Protein AF-A0A954IVR4-F1 (afdb_monomer_lite)

Foldseek 3Di:
DDDDQDPPPDDCSVVVLCQQCVVPPAHGALDWAADPVVRHTQATQQFPVGRQHQQQDPRSLVSVLVRCVRRDDPQDPVNSVVVSVVNPVVSVVVVVVVVVVVVVVVVVVVD

Structure (mmCIF, N/CA/C/O backbone):
data_AF-A0A954IVR4-F1
#
_entry.id   AF-A0A954IVR4-F1
#
loop_
_atom_site.group_PDB
_atom_site.id
_atom_site.type_symbol
_atom_site.label_atom_id
_atom_site.label_alt_id
_atom_site.label_comp_id
_atom_site.label_asym_id
_atom_site.label_entity_id
_atom_site.label_seq_id
_atom_site.pdbx_PDB_ins_code
_atom_site.Cartn_x
_atom_site.Cartn_y
_atom_site.Cartn_z
_atom_site.occupancy
_atom_site.B_iso_or_equiv
_atom_site.auth_seq_id
_atom_site.auth_comp_id
_atom_site.auth_asym_id
_atom_site.auth_atom_id
_atom_site.pdbx_PDB_model_num
ATOM 1 N N . MET A 1 1 ? 19.847 5.314 4.300 1.00 46.28 1 MET A N 1
ATOM 2 C CA . MET A 1 1 ? 19.284 5.459 5.659 1.00 46.28 1 MET A CA 1
ATOM 3 C C . MET A 1 1 ? 18.572 4.162 6.001 1.00 46.28 1 MET A C 1
ATOM 5 O O . MET A 1 1 ? 17.658 3.794 5.279 1.00 46.28 1 MET A O 1
ATOM 9 N N . ILE A 1 2 ? 19.045 3.430 7.009 1.00 58.94 2 ILE A N 1
ATOM 10 C CA . ILE A 1 2 ? 18.390 2.209 7.497 1.00 58.94 2 ILE A CA 1
ATOM 11 C C . ILE A 1 2 ? 17.525 2.634 8.679 1.00 58.94 2 ILE A C 1
ATOM 13 O O . ILE A 1 2 ? 18.052 3.148 9.663 1.00 58.94 2 ILE A O 1
ATOM 17 N N . VAL A 1 3 ? 16.211 2.460 8.566 1.00 65.56 3 VAL A N 1
ATOM 18 C CA . VAL A 1 3 ? 15.286 2.689 9.680 1.00 65.56 3 VAL A CA 1
ATOM 19 C C . VAL A 1 3 ? 15.227 1.397 10.494 1.00 65.56 3 VAL A C 1
ATOM 21 O O . VAL A 1 3 ? 14.863 0.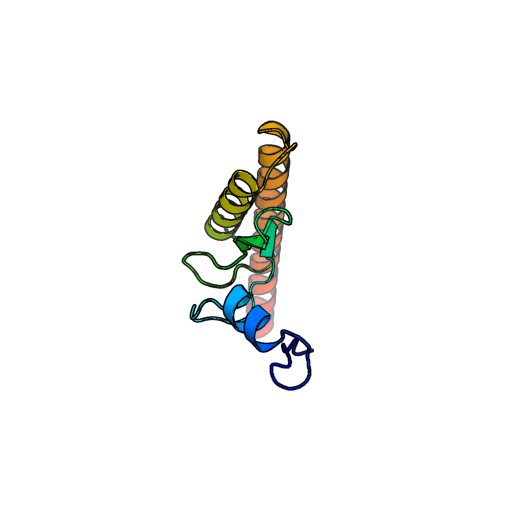349 9.963 1.00 65.56 3 VAL A O 1
ATOM 24 N N . LYS A 1 4 ? 15.633 1.456 11.767 1.00 79.06 4 LYS A N 1
ATOM 25 C CA . LYS A 1 4 ? 15.622 0.325 12.708 1.00 79.06 4 LYS A CA 1
ATOM 26 C C . LYS A 1 4 ? 14.774 0.685 13.925 1.00 79.06 4 LYS A C 1
ATOM 28 O O . LYS A 1 4 ? 14.892 1.788 14.448 1.00 79.06 4 LYS A O 1
ATOM 33 N N . ILE A 1 5 ? 13.978 -0.271 14.400 1.00 83.69 5 ILE A N 1
ATOM 34 C CA . ILE A 1 5 ? 13.332 -0.193 15.714 1.00 83.69 5 ILE A CA 1
ATOM 35 C C . ILE A 1 5 ? 14.349 -0.668 16.755 1.00 83.69 5 ILE A C 1
ATOM 37 O O . ILE A 1 5 ? 14.830 -1.802 16.691 1.00 83.69 5 ILE A O 1
ATOM 41 N N . ASP A 1 6 ? 14.718 0.207 17.687 1.00 87.62 6 ASP A N 1
ATOM 42 C CA . ASP A 1 6 ? 15.572 -0.156 18.818 1.00 87.62 6 ASP A CA 1
ATOM 43 C C . ASP A 1 6 ? 14.732 -0.914 19.853 1.00 87.62 6 ASP A C 1
ATOM 45 O O . ASP A 1 6 ? 13.896 -0.329 20.531 1.00 87.62 6 ASP A O 1
ATOM 49 N N . ILE A 1 7 ? 14.919 -2.228 19.961 1.00 88.25 7 ILE A N 1
ATOM 50 C CA . ILE A 1 7 ? 14.136 -3.064 20.882 1.00 88.25 7 ILE A CA 1
ATOM 51 C C . ILE A 1 7 ? 14.662 -3.048 22.325 1.00 88.25 7 ILE A C 1
ATOM 53 O O . ILE A 1 7 ? 13.998 -3.599 23.200 1.00 88.25 7 ILE A O 1
ATOM 57 N N . GLU A 1 8 ? 15.825 -2.438 22.570 1.00 90.88 8 GLU A N 1
ATOM 58 C CA . GLU A 1 8 ? 16.493 -2.419 23.877 1.00 90.88 8 GLU A CA 1
ATOM 59 C C . GLU A 1 8 ? 16.259 -1.097 24.609 1.00 90.88 8 GLU A C 1
ATOM 61 O O . GLU A 1 8 ? 15.967 -1.090 25.804 1.00 90.88 8 GLU A O 1
ATOM 66 N N . LYS A 1 9 ? 16.370 0.030 23.897 1.00 92.44 9 LYS A N 1
ATOM 67 C CA . LYS A 1 9 ? 16.306 1.374 24.495 1.00 92.44 9 LYS A CA 1
ATOM 68 C C . LYS A 1 9 ? 14.969 2.070 24.283 1.00 92.44 9 LYS A C 1
ATOM 70 O O . LYS A 1 9 ? 14.602 2.936 25.077 1.00 92.44 9 LYS A O 1
ATOM 75 N N . MET A 1 10 ? 14.231 1.728 23.224 1.00 88.31 10 MET A N 1
ATOM 76 C CA . MET A 1 10 ? 12.926 2.338 22.975 1.00 88.31 10 MET A CA 1
ATOM 77 C C . MET A 1 10 ? 11.892 1.740 23.924 1.00 88.31 10 MET A C 1
ATOM 79 O O . MET A 1 10 ? 11.676 0.525 23.958 1.00 88.31 10 MET A O 1
ATOM 83 N N . LYS A 1 11 ? 11.185 2.603 24.657 1.00 90.62 11 LYS A N 1
ATOM 84 C CA . LYS A 1 11 ? 10.022 2.184 25.439 1.00 90.62 11 LYS A CA 1
ATOM 85 C C . LYS A 1 11 ? 9.017 1.506 24.497 1.00 90.62 11 LYS A C 1
ATOM 87 O O . LYS A 1 11 ? 8.591 2.106 23.516 1.00 90.62 11 LYS A O 1
ATOM 92 N N . HIS A 1 12 ? 8.671 0.252 24.789 1.00 87.81 12 HIS A N 1
ATOM 93 C CA . HIS A 1 12 ? 7.833 -0.616 23.945 1.00 87.81 12 HIS A CA 1
ATOM 94 C C . HIS A 1 12 ? 8.431 -1.001 22.574 1.00 87.81 12 HIS A C 1
ATOM 96 O O . HIS A 1 12 ? 7.709 -1.520 21.727 1.00 87.81 12 HIS A O 1
ATOM 102 N N . GLY A 1 13 ? 9.741 -0.836 22.352 1.00 87.25 13 GLY A N 1
ATOM 103 C CA . GLY A 1 13 ? 10.394 -1.150 21.074 1.00 87.25 13 GLY A CA 1
ATOM 104 C C . GLY A 1 13 ? 10.189 -2.598 20.625 1.00 87.25 13 GLY A C 1
ATOM 105 O O . GLY A 1 13 ? 9.798 -2.839 19.485 1.00 87.25 13 GLY A O 1
ATOM 106 N N . LYS A 1 14 ? 10.359 -3.566 21.537 1.00 87.19 14 LYS A N 1
ATOM 107 C CA . LYS A 1 14 ? 10.087 -4.984 21.248 1.00 87.19 14 LYS A CA 1
ATOM 108 C C . LYS A 1 14 ? 8.626 -5.230 20.854 1.00 87.19 14 LYS A C 1
ATOM 110 O O . LYS A 1 14 ? 8.377 -5.936 19.886 1.00 87.19 14 LYS A O 1
ATOM 115 N N . LEU A 1 15 ? 7.678 -4.619 21.567 1.00 84.94 15 LEU A N 1
ATOM 116 C CA . LEU A 1 15 ? 6.247 -4.749 21.273 1.00 84.94 15 LEU A CA 1
ATOM 117 C C . LEU A 1 15 ? 5.920 -4.218 19.870 1.00 84.94 15 LEU A C 1
ATOM 119 O O . LEU A 1 15 ? 5.230 -4.888 19.112 1.00 84.94 15 LEU A O 1
ATOM 123 N N . ILE A 1 16 ? 6.447 -3.044 19.510 1.00 84.62 16 ILE A N 1
ATOM 124 C CA . ILE A 1 16 ? 6.242 -2.447 18.184 1.00 84.62 16 ILE A CA 1
ATOM 125 C C . ILE A 1 16 ? 6.906 -3.286 17.089 1.00 84.62 16 ILE A C 1
ATOM 127 O O . ILE A 1 16 ? 6.300 -3.506 16.046 1.00 84.62 16 ILE A O 1
ATOM 131 N N . ALA A 1 17 ? 8.119 -3.796 17.318 1.00 84.88 17 ALA A N 1
ATOM 132 C CA . ALA A 1 17 ? 8.782 -4.686 16.368 1.00 84.88 17 ALA A CA 1
ATOM 133 C C . ALA A 1 17 ? 7.981 -5.980 16.148 1.00 84.88 17 ALA A C 1
ATOM 135 O O . ALA A 1 17 ? 7.774 -6.382 15.005 1.00 84.88 17 ALA A O 1
ATOM 136 N N . ASP A 1 18 ? 7.478 -6.596 17.219 1.00 82.44 18 ASP A N 1
ATOM 137 C CA . ASP A 1 18 ? 6.640 -7.794 17.135 1.00 82.44 18 ASP A CA 1
ATOM 138 C C . ASP A 1 18 ? 5.319 -7.501 16.396 1.00 82.44 18 ASP A C 1
ATOM 140 O O . ASP A 1 18 ? 4.922 -8.273 15.521 1.00 82.44 18 ASP A O 1
ATOM 144 N N . LEU A 1 19 ? 4.676 -6.362 16.685 1.00 80.75 19 LEU A N 1
ATOM 145 C CA . LEU A 1 19 ? 3.429 -5.931 16.044 1.00 80.75 19 LEU A CA 1
ATOM 146 C C . LEU A 1 19 ? 3.604 -5.617 14.552 1.00 80.75 19 LEU A C 1
ATOM 148 O O . LEU A 1 19 ? 2.742 -5.985 13.758 1.00 80.75 19 LEU A O 1
ATOM 152 N N . LEU A 1 20 ? 4.684 -4.928 14.167 1.00 81.88 20 LEU A N 1
ATOM 153 C CA . LEU A 1 20 ? 4.913 -4.496 12.785 1.00 81.88 20 LEU A CA 1
ATOM 154 C C . LEU A 1 20 ? 5.472 -5.616 11.905 1.00 81.88 20 LEU A C 1
ATOM 156 O O . LEU A 1 20 ? 5.098 -5.730 10.740 1.00 81.88 20 LEU A O 1
ATOM 160 N N . CYS A 1 21 ? 6.353 -6.453 12.453 1.00 78.50 21 CYS A N 1
ATOM 161 C CA . CYS A 1 21 ? 7.000 -7.517 11.693 1.00 78.50 21 CYS A CA 1
ATOM 162 C C . CYS A 1 21 ? 6.205 -8.834 11.734 1.00 78.50 21 CYS A C 1
ATOM 164 O O . CYS A 1 21 ? 6.373 -9.652 10.841 1.00 78.50 21 CYS A O 1
ATOM 166 N N . GLN A 1 22 ? 5.350 -9.070 12.742 1.00 67.81 22 GLN A N 1
ATOM 167 C CA . GLN A 1 22 ? 4.446 -10.232 12.893 1.00 67.81 22 GLN A CA 1
ATOM 168 C C . GLN A 1 22 ? 5.029 -11.615 12.520 1.00 67.81 22 GLN A C 1
ATOM 170 O O . GLN A 1 22 ? 4.315 -12.468 11.996 1.00 67.81 22 GLN A O 1
ATOM 175 N N . LYS A 1 23 ? 6.329 -11.862 12.746 1.00 63.59 23 LYS A N 1
ATOM 176 C CA . LYS A 1 23 ? 7.056 -13.065 12.262 1.00 63.59 23 LYS A CA 1
ATOM 177 C C . LYS A 1 23 ? 6.980 -13.296 10.740 1.00 63.59 23 LYS A C 1
ATOM 179 O O . LYS A 1 23 ? 7.330 -14.372 10.260 1.00 63.59 23 LYS A O 1
ATOM 184 N N . ARG A 1 24 ? 6.523 -12.306 9.977 1.00 63.91 24 ARG A N 1
ATOM 185 C CA . ARG A 1 24 ? 6.454 -12.328 8.521 1.00 63.91 24 ARG A CA 1
ATOM 186 C C . ARG A 1 24 ? 7.870 -12.116 8.001 1.00 63.91 24 ARG A C 1
ATOM 188 O O . ARG A 1 24 ? 8.596 -11.252 8.485 1.00 63.91 24 ARG A O 1
ATOM 195 N N . GLY A 1 25 ? 8.289 -12.950 7.056 1.00 58.12 25 GLY A N 1
ATOM 196 C CA . GLY A 1 25 ? 9.527 -12.697 6.325 1.00 58.12 25 GLY A CA 1
ATOM 197 C C . GLY A 1 25 ? 9.421 -11.369 5.566 1.00 58.12 25 GLY A C 1
ATOM 198 O O . GLY A 1 25 ? 8.346 -11.017 5.084 1.00 58.12 25 GLY A O 1
ATOM 199 N N . GLY A 1 26 ? 10.531 -10.638 5.452 1.00 65.88 26 GLY A N 1
ATOM 200 C CA . GLY A 1 26 ? 10.542 -9.285 4.884 1.00 65.88 26 GLY A CA 1
ATOM 201 C C . GLY A 1 26 ? 10.380 -8.217 5.969 1.00 65.88 26 GLY A C 1
ATOM 202 O O . GLY A 1 26 ? 9.642 -8.410 6.924 1.00 65.88 26 GLY A O 1
ATOM 203 N N . GLY A 1 27 ? 11.148 -7.128 5.868 1.00 77.69 27 GLY A N 1
ATOM 204 C CA . GLY A 1 27 ? 11.291 -6.115 6.925 1.00 77.69 27 GLY A CA 1
ATOM 205 C C . GLY A 1 27 ? 10.018 -5.328 7.275 1.00 77.69 27 GLY A C 1
ATOM 206 O O . GLY A 1 27 ? 8.909 -5.688 6.897 1.00 77.69 27 GLY A O 1
ATOM 207 N N . ILE A 1 28 ? 10.195 -4.215 7.995 1.00 84.62 28 ILE A N 1
ATOM 208 C CA . ILE A 1 28 ? 9.090 -3.361 8.467 1.00 84.62 28 ILE A CA 1
ATOM 209 C C . ILE A 1 28 ? 8.216 -2.919 7.274 1.00 84.62 28 ILE A C 1
ATOM 211 O O . ILE A 1 28 ? 8.775 -2.414 6.292 1.00 84.62 28 ILE A O 1
ATOM 215 N N . PRO A 1 29 ? 6.879 -3.082 7.337 1.00 87.44 29 PRO A N 1
ATOM 216 C CA . PRO A 1 29 ? 5.979 -2.652 6.272 1.00 87.44 29 PRO A CA 1
ATOM 217 C C . PRO A 1 29 ? 6.183 -1.177 5.908 1.00 87.44 29 PRO A C 1
ATOM 219 O O . PRO A 1 29 ? 6.397 -0.354 6.799 1.00 87.44 29 PRO A O 1
ATOM 222 N N . TRP A 1 30 ? 6.080 -0.819 4.623 1.00 86.12 30 TRP A N 1
ATOM 223 C CA . TRP A 1 30 ? 6.197 0.588 4.205 1.00 86.12 30 TRP A CA 1
ATOM 224 C C . TRP A 1 30 ? 5.109 1.476 4.832 1.00 86.12 30 TRP A C 1
ATOM 226 O O . TRP A 1 30 ? 5.367 2.625 5.185 1.00 86.12 30 TRP A O 1
ATOM 236 N N . PHE A 1 31 ? 3.916 0.915 5.045 1.00 88.88 31 PHE A N 1
ATOM 237 C CA . PHE A 1 31 ? 2.841 1.534 5.816 1.00 88.88 31 PHE 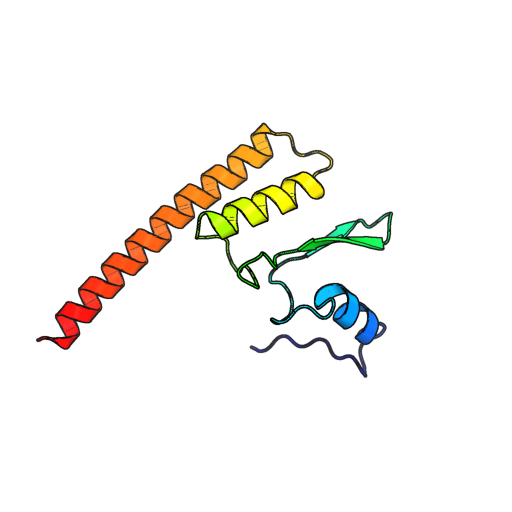A CA 1
ATOM 238 C C . PHE A 1 31 ? 2.149 0.517 6.728 1.00 88.88 31 PHE A C 1
ATOM 240 O O . PHE A 1 31 ? 2.147 -0.693 6.482 1.00 88.88 31 PHE A O 1
ATOM 247 N N . SER A 1 32 ? 1.519 1.016 7.787 1.00 90.12 32 SER A N 1
ATOM 248 C CA . SER A 1 32 ? 0.620 0.266 8.666 1.00 90.12 32 SER A CA 1
ATOM 249 C C . SER A 1 32 ? -0.506 1.187 9.115 1.00 90.12 32 SER A C 1
ATOM 251 O O . SER A 1 32 ? -0.265 2.363 9.378 1.00 90.12 32 SER A O 1
ATOM 253 N N . ILE A 1 33 ? -1.725 0.660 9.183 1.00 90.62 33 ILE A N 1
ATOM 254 C CA . ILE A 1 33 ? -2.910 1.381 9.641 1.00 90.62 33 ILE A CA 1
ATOM 255 C C . ILE A 1 33 ? -3.340 0.771 10.971 1.00 90.62 33 ILE A C 1
ATOM 257 O O . ILE A 1 33 ? -3.480 -0.450 11.086 1.00 90.62 33 ILE A O 1
ATOM 261 N N . LEU A 1 34 ? -3.500 1.630 11.974 1.00 88.12 34 LEU A N 1
ATOM 262 C CA . LEU A 1 34 ? -3.796 1.248 13.350 1.00 88.12 34 LEU A CA 1
ATOM 263 C C . LEU A 1 34 ? -5.208 1.698 13.726 1.00 88.12 34 LEU A C 1
ATOM 265 O O . LEU A 1 34 ? -5.611 2.809 13.377 1.00 88.12 34 LEU A O 1
ATOM 269 N N . ASP A 1 35 ? -5.923 0.859 14.470 1.00 86.25 35 ASP A N 1
ATOM 270 C CA . ASP A 1 35 ? -7.152 1.246 15.155 1.00 86.25 35 ASP A CA 1
ATOM 271 C C . ASP A 1 35 ? -6.793 1.796 16.548 1.00 86.25 35 ASP A C 1
ATOM 273 O O . ASP A 1 35 ? -6.262 1.057 17.384 1.00 86.25 35 ASP A O 1
ATOM 277 N N . PRO A 1 36 ? -7.055 3.085 16.827 1.00 80.38 36 PRO A N 1
ATOM 278 C CA . PRO A 1 36 ? -6.696 3.696 18.103 1.00 80.38 36 PRO A CA 1
ATOM 279 C C . PRO A 1 36 ? -7.621 3.293 19.261 1.00 80.38 36 PRO A C 1
ATOM 281 O O . PRO A 1 36 ? -7.267 3.519 20.414 1.00 80.38 36 PRO A O 1
ATOM 284 N N . VAL A 1 37 ? -8.803 2.740 18.979 1.00 84.81 37 VAL A N 1
ATOM 285 C CA . VAL A 1 37 ? -9.771 2.286 19.986 1.00 84.81 37 VAL A CA 1
ATOM 286 C C . VAL A 1 37 ? -9.441 0.865 20.419 1.00 84.81 37 VAL A C 1
ATOM 288 O O . VAL A 1 37 ? -9.391 0.584 21.613 1.00 84.81 37 VAL A O 1
ATOM 291 N N . GLN A 1 38 ? -9.198 -0.020 19.452 1.00 83.31 38 GLN A N 1
ATOM 292 C CA . GLN A 1 38 ? -8.853 -1.416 19.727 1.00 83.31 38 GLN A CA 1
ATOM 293 C C . GLN A 1 38 ? -7.372 -1.586 20.100 1.00 83.31 38 GLN A C 1
ATOM 295 O O . GLN A 1 38 ? -7.010 -2.559 20.753 1.00 83.31 38 GLN A O 1
ATOM 300 N N . LEU A 1 39 ? -6.527 -0.606 19.753 1.00 78.38 39 LEU A N 1
ATOM 301 C CA . LEU A 1 39 ? -5.067 -0.660 19.893 1.00 78.38 39 LEU A CA 1
ATOM 302 C C . LEU A 1 39 ? -4.446 -1.792 19.057 1.00 78.38 39 LEU A C 1
ATOM 304 O O . LEU A 1 39 ? -3.511 -2.469 19.486 1.00 78.38 39 LEU A O 1
ATOM 308 N N . GLU A 1 40 ? -4.955 -1.968 17.836 1.00 85.25 40 GLU A N 1
ATOM 309 C CA . GLU A 1 40 ? -4.602 -3.071 16.936 1.00 85.25 40 GLU A CA 1
ATOM 310 C C . GLU A 1 40 ? -4.119 -2.567 15.573 1.00 85.25 40 GLU A C 1
ATOM 312 O O . GLU A 1 40 ? -4.458 -1.469 15.130 1.00 85.25 40 GLU A O 1
ATOM 317 N N . MET A 1 41 ? -3.343 -3.391 14.866 1.00 88.12 41 MET A N 1
ATOM 318 C CA . MET A 1 41 ? -3.051 -3.164 13.450 1.00 88.12 41 MET A CA 1
ATOM 319 C C . MET A 1 41 ? -4.155 -3.786 12.594 1.00 88.12 41 MET A C 1
ATOM 321 O O . MET A 1 41 ? -4.283 -5.008 12.549 1.00 88.12 41 MET A O 1
ATOM 325 N N . VAL A 1 42 ? -4.879 -2.957 11.844 1.00 92.12 42 VAL A N 1
ATOM 326 C CA . VAL A 1 42 ? -5.996 -3.406 10.992 1.00 92.12 42 VAL A CA 1
ATOM 327 C C . VAL A 1 42 ? -5.581 -3.685 9.546 1.00 92.12 42 VAL A C 1
ATOM 329 O O . VAL A 1 42 ? -6.193 -4.506 8.861 1.00 92.12 42 VAL A O 1
ATOM 332 N N . ALA A 1 43 ? -4.520 -3.029 9.069 1.00 93.00 43 ALA A N 1
ATOM 333 C CA . ALA A 1 43 ? -3.987 -3.209 7.721 1.00 93.00 43 ALA A CA 1
ATOM 334 C C . ALA A 1 43 ? -2.506 -2.804 7.639 1.00 93.00 43 ALA A C 1
ATOM 336 O O . ALA A 1 43 ? -2.019 -2.029 8.459 1.00 93.00 43 ALA A O 1
ATOM 337 N N . HIS A 1 44 ? -1.773 -3.317 6.649 1.00 92.06 44 HIS A N 1
ATOM 338 C CA . HIS A 1 44 ? -0.350 -3.018 6.453 1.00 92.06 44 HIS A CA 1
ATOM 339 C C . HIS A 1 44 ? 0.100 -3.327 5.025 1.00 92.06 44 HIS A C 1
ATOM 341 O O . HIS A 1 44 ? -0.513 -4.124 4.318 1.00 92.06 44 HIS A O 1
ATOM 347 N N . GLY A 1 45 ? 1.232 -2.751 4.631 1.00 91.12 45 GLY A N 1
ATOM 348 C CA . GLY A 1 45 ? 1.799 -2.879 3.290 1.00 91.12 45 GLY A CA 1
ATOM 349 C C . GLY A 1 45 ? 2.461 -4.213 2.961 1.00 91.12 45 GLY A C 1
ATOM 350 O O . GLY A 1 45 ? 3.192 -4.271 1.994 1.00 91.12 45 GLY A O 1
ATOM 351 N N . THR A 1 46 ? 2.257 -5.297 3.709 1.00 89.44 46 THR A N 1
ATOM 352 C CA . THR A 1 46 ? 2.856 -6.602 3.350 1.00 89.44 46 THR A CA 1
ATOM 353 C C . THR A 1 46 ? 1.808 -7.463 2.665 1.00 89.44 46 THR A C 1
ATOM 355 O O . THR A 1 46 ? 0.960 -8.046 3.339 1.00 89.44 46 THR A O 1
ATOM 358 N N . GLY A 1 47 ? 1.850 -7.510 1.336 1.00 84.75 47 GLY A N 1
ATOM 359 C CA . GLY A 1 47 ? 0.970 -8.343 0.521 1.00 84.75 47 GLY A CA 1
ATOM 360 C C . GLY A 1 47 ? 1.530 -9.752 0.293 1.00 84.75 47 GLY A C 1
ATOM 361 O O . GLY A 1 47 ? 2.612 -10.082 0.788 1.00 84.75 47 GLY A O 1
ATOM 362 N N . PRO A 1 48 ? 0.836 -10.594 -0.496 1.00 82.81 48 PRO A N 1
ATOM 363 C CA . PRO A 1 48 ? 1.281 -11.956 -0.813 1.00 82.81 48 PRO A CA 1
ATOM 364 C C . PRO A 1 48 ? 2.673 -12.027 -1.465 1.00 82.81 48 PRO A C 1
ATOM 366 O O . PRO A 1 48 ? 3.393 -13.001 -1.275 1.00 82.81 48 PRO A O 1
ATOM 369 N N . GLY A 1 49 ? 3.062 -10.984 -2.208 1.00 81.50 49 GLY A N 1
ATOM 370 C CA . GLY A 1 49 ? 4.381 -10.853 -2.839 1.00 81.50 49 GLY A CA 1
ATOM 371 C C . GLY A 1 49 ? 5.470 -10.244 -1.946 1.00 81.50 49 GLY A C 1
ATOM 372 O O . GLY A 1 49 ? 6.583 -10.026 -2.418 1.00 81.50 49 GLY A O 1
ATOM 373 N N . GLY A 1 50 ? 5.173 -9.953 -0.675 1.00 84.50 50 GLY A N 1
ATOM 374 C CA . GLY A 1 50 ? 6.086 -9.292 0.257 1.00 84.50 50 GLY A CA 1
ATOM 375 C C . GLY A 1 50 ? 5.717 -7.835 0.538 1.00 84.50 50 GLY A C 1
ATOM 376 O O . GLY A 1 50 ? 4.563 -7.427 0.417 1.00 84.50 50 GLY A O 1
ATOM 377 N N . ASN A 1 51 ? 6.701 -7.055 0.991 1.00 85.00 51 ASN A N 1
ATOM 378 C CA . ASN A 1 51 ? 6.494 -5.657 1.369 1.00 85.00 51 ASN A CA 1
ATOM 379 C C . ASN A 1 51 ? 6.236 -4.798 0.122 1.00 85.00 51 ASN A C 1
ATOM 381 O O . ASN A 1 51 ? 7.137 -4.579 -0.686 1.00 85.00 51 ASN A O 1
ATOM 385 N N . VAL A 1 52 ? 5.004 -4.323 -0.004 1.00 86.62 52 VAL A N 1
ATOM 386 C CA . VAL A 1 52 ? 4.549 -3.346 -0.984 1.00 86.62 52 VAL A CA 1
ATOM 387 C C . VAL A 1 52 ? 5.130 -1.989 -0.600 1.00 86.62 52 VAL A C 1
ATOM 389 O O . VAL A 1 52 ? 4.849 -1.461 0.478 1.00 86.62 52 VAL A O 1
ATOM 392 N N . GLY A 1 53 ? 5.965 -1.439 -1.482 1.00 83.50 53 GLY A N 1
ATOM 393 C CA . GLY A 1 53 ? 6.435 -0.059 -1.384 1.00 83.50 53 GLY A CA 1
ATOM 394 C C . GLY A 1 53 ? 5.343 0.922 -1.812 1.00 83.50 53 GLY A C 1
ATOM 395 O O . GLY A 1 53 ? 4.178 0.773 -1.454 1.00 83.50 53 GLY A O 1
ATOM 396 N N . PHE A 1 54 ? 5.701 1.913 -2.632 1.00 89.12 54 PHE A N 1
ATOM 397 C CA . PHE A 1 54 ? 4.677 2.656 -3.366 1.00 89.12 54 PHE A CA 1
ATOM 398 C C . PHE A 1 54 ? 3.952 1.687 -4.323 1.00 89.12 54 PHE A C 1
ATOM 400 O O . PHE A 1 54 ? 4.650 1.041 -5.108 1.00 89.12 54 PHE A O 1
ATOM 407 N N . PRO A 1 55 ? 2.611 1.557 -4.280 1.00 92.31 55 PRO A N 1
ATOM 408 C CA . PRO A 1 55 ? 1.894 0.615 -5.138 1.00 92.31 55 PRO A CA 1
ATOM 409 C C . PRO A 1 55 ? 2.059 0.970 -6.621 1.00 92.31 55 PRO A C 1
ATOM 411 O O . PRO A 1 55 ? 1.690 2.069 -7.034 1.00 92.31 55 PRO A O 1
ATOM 414 N N . VAL A 1 56 ? 2.621 0.058 -7.420 1.00 93.62 56 VAL A N 1
ATOM 415 C CA . VAL A 1 56 ? 2.825 0.265 -8.867 1.00 93.62 56 VAL A CA 1
ATOM 416 C C . VAL A 1 56 ? 2.170 -0.843 -9.678 1.00 93.62 56 VAL A C 1
ATOM 418 O O . VAL A 1 56 ? 1.480 -0.565 -10.656 1.00 93.62 56 VAL A O 1
ATOM 421 N N . THR A 1 57 ? 2.397 -2.095 -9.292 1.00 93.19 57 THR A N 1
ATOM 422 C CA . THR A 1 57 ? 1.813 -3.254 -9.974 1.00 93.19 57 THR A CA 1
ATOM 423 C C . THR A 1 57 ? 0.347 -3.435 -9.583 1.00 93.19 57 THR A C 1
ATOM 425 O O . THR A 1 57 ? -0.055 -3.053 -8.485 1.00 93.19 57 THR A O 1
ATOM 428 N N . GLU A 1 58 ? -0.455 -4.077 -10.437 1.00 94.00 58 GLU A N 1
ATOM 429 C CA . GLU A 1 58 ? -1.875 -4.337 -10.133 1.00 94.00 58 GLU A CA 1
ATOM 430 C C . GLU A 1 58 ? -2.050 -5.092 -8.805 1.00 94.00 58 GLU A C 1
ATOM 432 O O . 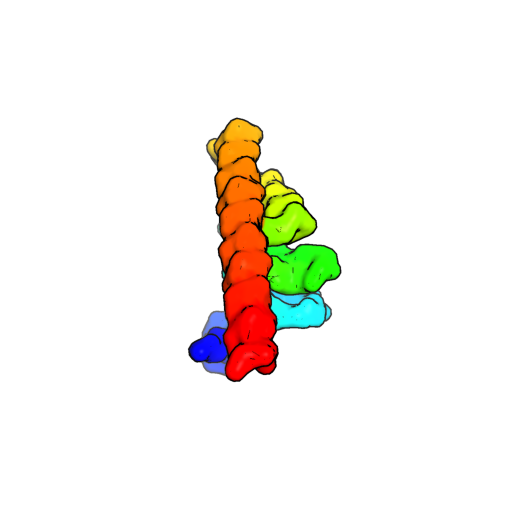GLU A 1 58 ? -2.851 -4.691 -7.970 1.00 94.00 58 GLU A O 1
ATOM 437 N N . ALA A 1 59 ? -1.218 -6.105 -8.537 1.00 93.25 59 ALA A N 1
ATOM 438 C CA . ALA A 1 59 ? -1.277 -6.865 -7.287 1.00 93.25 59 ALA A CA 1
ATOM 439 C C . ALA A 1 59 ? -0.977 -6.010 -6.040 1.00 93.25 59 ALA A C 1
ATOM 441 O O . ALA A 1 59 ? -1.565 -6.218 -4.978 1.00 93.25 59 ALA A O 1
ATOM 442 N N . GLU A 1 60 ? -0.060 -5.047 -6.151 1.00 94.12 60 GLU A N 1
ATOM 443 C CA . GLU A 1 60 ? 0.241 -4.107 -5.068 1.00 94.12 60 GLU A CA 1
ATOM 444 C C . GLU A 1 60 ? -0.910 -3.123 -4.843 1.00 94.12 60 GLU A C 1
ATOM 446 O O . GLU A 1 60 ? -1.256 -2.834 -3.694 1.00 94.12 60 GLU A O 1
ATOM 451 N N . VAL A 1 61 ? -1.516 -2.627 -5.926 1.00 95.75 61 VAL A N 1
ATOM 452 C CA . VAL A 1 61 ? -2.664 -1.717 -5.858 1.00 95.75 61 VAL A CA 1
ATOM 453 C C . VAL A 1 61 ? -3.890 -2.426 -5.280 1.00 95.75 61 VAL A C 1
ATOM 455 O O . VAL A 1 61 ? -4.545 -1.871 -4.401 1.00 95.75 61 VAL A O 1
ATOM 458 N N . ASP A 1 62 ? -4.161 -3.668 -5.676 1.00 95.44 62 ASP A N 1
ATOM 459 C CA . ASP A 1 62 ? -5.273 -4.465 -5.146 1.00 95.44 62 ASP A CA 1
ATOM 460 C C . ASP A 1 62 ? -5.092 -4.779 -3.649 1.00 95.44 62 ASP A C 1
ATOM 462 O O . ASP A 1 62 ? -6.045 -4.727 -2.857 1.00 95.44 62 ASP A O 1
ATOM 466 N N . HIS A 1 63 ? -3.852 -5.043 -3.217 1.00 95.25 63 HIS A N 1
ATOM 467 C CA . HIS A 1 63 ? -3.534 -5.194 -1.794 1.00 95.25 63 HIS A CA 1
ATOM 468 C C . HIS A 1 63 ? -3.786 -3.893 -1.024 1.00 95.25 63 HIS A C 1
ATOM 470 O O . HIS A 1 63 ? -4.391 -3.909 0.053 1.00 95.25 63 HIS A O 1
ATOM 476 N N . PHE A 1 64 ? -3.372 -2.752 -1.580 1.00 95.19 64 PHE A N 1
ATOM 477 C CA . PHE A 1 64 ? -3.636 -1.445 -0.982 1.00 95.19 64 PHE A CA 1
ATOM 478 C C . PHE A 1 64 ? -5.138 -1.126 -0.922 1.00 95.19 64 PHE A C 1
ATOM 480 O O . PHE A 1 64 ? -5.620 -0.673 0.116 1.00 95.19 64 PHE A O 1
ATOM 487 N N . ALA A 1 65 ? -5.900 -1.442 -1.972 1.00 95.56 65 ALA A N 1
ATOM 488 C CA . ALA A 1 65 ? -7.354 -1.294 -1.992 1.00 95.56 65 ALA A CA 1
ATOM 489 C C . ALA A 1 65 ? -8.011 -2.108 -0.866 1.00 95.56 65 ALA A C 1
ATOM 491 O O . ALA A 1 65 ? -8.837 -1.590 -0.116 1.00 95.56 65 ALA A O 1
ATOM 492 N N . THR A 1 66 ? -7.572 -3.353 -0.665 1.00 95.81 66 THR A N 1
ATOM 493 C CA . THR A 1 66 ? -8.033 -4.191 0.453 1.00 95.81 66 THR A CA 1
ATOM 494 C C . THR A 1 66 ? -7.698 -3.565 1.812 1.00 95.81 66 THR A C 1
ATOM 496 O O . THR A 1 66 ? -8.511 -3.616 2.737 1.00 95.81 66 THR A O 1
ATOM 499 N N . CYS A 1 67 ? -6.517 -2.955 1.952 1.00 94.81 67 CYS A N 1
ATOM 500 C CA . CYS A 1 67 ? -6.134 -2.231 3.166 1.00 94.81 67 CYS A CA 1
ATOM 501 C C . CYS A 1 67 ? -7.053 -1.030 3.435 1.00 94.81 67 CYS A C 1
ATOM 503 O O . CYS A 1 67 ? -7.499 -0.858 4.569 1.00 94.81 67 CYS A O 1
ATOM 505 N N . LEU A 1 68 ? -7.365 -0.232 2.406 1.00 94.81 68 LEU A N 1
ATOM 506 C CA . LEU A 1 68 ? -8.285 0.905 2.519 1.00 94.81 68 LEU A CA 1
ATOM 507 C C . LEU A 1 68 ? -9.682 0.456 2.939 1.00 94.81 68 LEU A C 1
ATOM 509 O O . LEU A 1 68 ? -10.248 1.025 3.869 1.00 94.81 68 LEU A O 1
ATOM 513 N N . GLN A 1 69 ? -10.208 -0.594 2.310 1.00 95.38 69 GLN A N 1
ATOM 514 C CA . GLN A 1 69 ? -11.542 -1.112 2.614 1.00 95.38 69 GLN A CA 1
ATOM 515 C C . GLN A 1 69 ? -11.661 -1.615 4.055 1.00 95.38 69 GLN A C 1
ATOM 517 O O . GLN A 1 69 ? -12.679 -1.400 4.705 1.00 95.38 69 GLN A O 1
ATOM 522 N N . LYS A 1 70 ? -10.599 -2.224 4.594 1.00 94.00 70 LYS A N 1
ATOM 523 C CA . LYS A 1 70 ? -10.557 -2.653 6.000 1.00 94.00 70 LYS A CA 1
ATOM 524 C C . LYS A 1 70 ? -10.486 -1.490 6.984 1.00 94.00 70 LYS A C 1
ATOM 526 O O . LYS A 1 70 ? -11.022 -1.595 8.080 1.00 94.00 70 LYS A O 1
ATOM 531 N N . ALA A 1 71 ? -9.778 -0.422 6.626 1.00 93.56 71 ALA A N 1
ATOM 532 C CA . ALA A 1 71 ? -9.453 0.651 7.558 1.00 93.56 71 ALA A CA 1
ATOM 533 C C . ALA A 1 71 ? -10.368 1.880 7.459 1.00 93.56 71 ALA A C 1
ATOM 535 O O . ALA A 1 71 ? -10.373 2.717 8.366 1.00 93.56 71 ALA A O 1
ATOM 536 N N . ARG A 1 72 ? -11.112 2.041 6.360 1.00 92.38 72 ARG A N 1
ATOM 537 C CA . ARG A 1 72 ? -11.944 3.226 6.153 1.00 92.38 72 ARG A CA 1
ATOM 538 C C . ARG A 1 72 ? -13.045 3.333 7.207 1.00 92.38 72 ARG A C 1
ATOM 540 O O . ARG A 1 72 ? -13.746 2.371 7.494 1.00 92.38 72 ARG A O 1
ATOM 547 N N . ARG A 1 73 ? -13.234 4.543 7.745 1.00 89.69 73 ARG A N 1
ATOM 548 C CA . ARG A 1 73 ? -14.362 4.871 8.642 1.00 89.69 73 ARG A CA 1
ATOM 549 C C . ARG A 1 73 ? -15.360 5.843 8.024 1.00 89.69 73 ARG A C 1
ATOM 551 O O . ARG A 1 73 ? -16.561 5.665 8.182 1.00 89.69 73 ARG A O 1
ATOM 558 N N . HIS A 1 74 ? -14.858 6.858 7.323 1.00 91.50 74 HIS A N 1
ATOM 559 C CA . HIS A 1 74 ? -15.667 7.930 6.726 1.00 91.50 74 HIS A CA 1
ATOM 560 C C . HIS A 1 74 ? -15.387 8.138 5.231 1.00 91.50 74 HIS A C 1
ATOM 562 O O . HIS A 1 74 ? -15.880 9.092 4.648 1.00 91.50 74 HIS A O 1
ATOM 568 N N . MET A 1 75 ? -14.585 7.260 4.625 1.00 94.06 75 MET A N 1
ATOM 569 C CA . MET A 1 75 ? -14.313 7.270 3.188 1.00 94.06 75 MET A CA 1
ATOM 570 C C . MET A 1 75 ? -15.440 6.524 2.477 1.00 94.06 75 MET A C 1
ATOM 572 O O . MET A 1 75 ? -15.778 5.405 2.884 1.00 94.06 75 MET A O 1
ATOM 576 N N . SER A 1 76 ? -16.017 7.140 1.451 1.00 96.81 76 SER A N 1
ATOM 577 C CA . SER A 1 76 ? -17.009 6.493 0.590 1.00 96.81 76 SER A CA 1
ATOM 578 C C . SER A 1 76 ? -16.360 5.439 -0.319 1.00 96.81 76 SER A C 1
ATOM 580 O O . SER A 1 76 ? -15.134 5.308 -0.364 1.00 96.81 76 SER A O 1
ATOM 582 N N . GLU A 1 77 ? -17.175 4.655 -1.027 1.00 95.69 77 GLU A N 1
ATOM 583 C CA . GLU A 1 77 ? -16.646 3.737 -2.046 1.00 95.69 77 GLU A CA 1
ATOM 584 C C . GLU A 1 77 ? -16.060 4.519 -3.224 1.00 95.69 77 GLU A C 1
ATOM 586 O O . GLU A 1 77 ? -15.035 4.136 -3.782 1.00 95.69 77 GLU A O 1
ATOM 591 N N . GLU A 1 78 ? -16.664 5.660 -3.551 1.00 97.06 78 GLU A N 1
ATOM 592 C CA . GLU A 1 78 ? -16.222 6.563 -4.604 1.00 97.06 78 GLU A CA 1
ATOM 593 C C . GLU A 1 78 ? -14.848 7.170 -4.290 1.00 97.06 78 GLU A C 1
ATOM 595 O O . GLU A 1 78 ? -13.977 7.203 -5.160 1.00 97.06 78 GLU A O 1
ATOM 600 N N . ASP A 1 79 ? -14.610 7.584 -3.042 1.00 97.25 79 ASP A N 1
ATOM 601 C CA . ASP A 1 79 ? -13.300 8.087 -2.606 1.00 97.25 79 ASP A CA 1
ATOM 602 C C . ASP A 1 79 ? -12.221 6.995 -2.695 1.00 97.25 79 ASP A C 1
ATOM 604 O O . ASP A 1 79 ? -11.098 7.244 -3.142 1.00 97.25 79 ASP A O 1
ATOM 608 N N . ALA A 1 80 ? -12.554 5.769 -2.276 1.00 96.06 80 ALA A N 1
ATOM 609 C CA . ALA A 1 80 ? -11.633 4.640 -2.348 1.00 96.06 80 ALA A CA 1
ATOM 610 C C . ALA A 1 80 ? -11.309 4.285 -3.809 1.00 96.06 80 ALA A C 1
ATOM 612 O O . ALA A 1 80 ? -10.140 4.079 -4.146 1.00 96.06 80 ALA A O 1
ATOM 613 N N . ALA A 1 81 ? -12.322 4.270 -4.680 1.00 97.12 81 ALA A N 1
ATO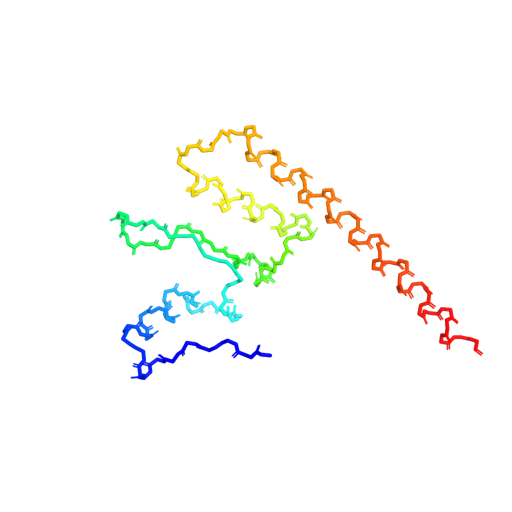M 614 C CA . ALA A 1 81 ? -12.160 4.039 -6.111 1.00 97.12 81 ALA A CA 1
ATOM 615 C C . ALA A 1 81 ? -11.284 5.118 -6.760 1.00 97.12 81 ALA A C 1
ATOM 617 O O . ALA A 1 81 ? -10.347 4.782 -7.480 1.00 97.12 81 ALA A O 1
ATOM 618 N N . PHE A 1 82 ? -11.505 6.394 -6.427 1.00 98.06 82 PHE A N 1
ATOM 619 C CA . PHE A 1 82 ? -10.686 7.500 -6.921 1.00 98.06 82 PHE A CA 1
ATOM 620 C C . PHE A 1 82 ? -9.196 7.308 -6.596 1.00 98.06 82 PHE A C 1
ATOM 622 O O . PHE A 1 82 ? -8.341 7.464 -7.470 1.00 98.06 82 PHE A O 1
ATOM 629 N N . ILE A 1 83 ? -8.870 6.922 -5.356 1.00 96.69 83 ILE A N 1
ATOM 630 C CA . ILE A 1 83 ? -7.481 6.661 -4.949 1.00 96.69 83 ILE A CA 1
ATOM 631 C C . ILE A 1 83 ? -6.895 5.478 -5.730 1.00 96.69 83 ILE A C 1
ATOM 633 O O . ILE A 1 83 ? -5.761 5.555 -6.209 1.00 96.69 83 ILE A O 1
ATOM 637 N N . VAL A 1 84 ? -7.649 4.385 -5.864 1.00 97.44 84 VAL A N 1
ATOM 638 C CA . VAL A 1 84 ? -7.205 3.183 -6.585 1.00 97.44 84 VAL A CA 1
ATOM 639 C C . VAL A 1 84 ? -6.950 3.490 -8.060 1.00 97.44 84 VAL A C 1
ATOM 641 O O . VAL A 1 84 ? -5.901 3.117 -8.588 1.00 97.44 84 VAL A O 1
ATOM 644 N N . ASP A 1 85 ? -7.848 4.218 -8.714 1.00 98.31 85 ASP A N 1
ATOM 645 C CA . ASP A 1 85 ? -7.708 4.576 -10.123 1.00 98.31 85 ASP A CA 1
ATOM 646 C C . ASP A 1 85 ? -6.517 5.509 -10.356 1.00 98.31 85 ASP A C 1
ATOM 648 O O . ASP A 1 85 ? -5.729 5.281 -11.282 1.00 98.31 85 ASP A O 1
ATOM 652 N N . ALA A 1 86 ? -6.308 6.485 -9.466 1.00 98.00 86 ALA A N 1
ATOM 653 C CA . ALA A 1 86 ? -5.136 7.355 -9.498 1.00 98.00 86 ALA A CA 1
ATOM 654 C C . ALA A 1 86 ? -3.824 6.569 -9.317 1.00 98.00 86 ALA A C 1
ATOM 656 O O . ALA A 1 86 ? -2.826 6.853 -9.987 1.00 98.00 86 ALA A O 1
ATOM 657 N N . LEU A 1 87 ? -3.799 5.559 -8.441 1.00 97.06 87 LEU A N 1
ATOM 658 C CA . LEU A 1 87 ? -2.632 4.688 -8.273 1.00 97.06 87 LEU A CA 1
ATOM 659 C C . LEU A 1 87 ? -2.375 3.840 -9.520 1.00 97.06 87 LEU A C 1
ATOM 661 O O . LEU A 1 87 ? -1.233 3.773 -9.970 1.00 97.06 87 LEU A O 1
ATOM 665 N N . ARG A 1 88 ? -3.414 3.255 -10.128 1.00 97.88 88 ARG A N 1
ATOM 666 C CA . ARG A 1 88 ? -3.271 2.490 -11.379 1.00 97.88 88 ARG A CA 1
ATOM 667 C C . ARG A 1 88 ? -2.766 3.364 -12.523 1.00 97.88 88 ARG A C 1
ATOM 669 O O . ARG A 1 88 ? -1.911 2.940 -13.300 1.00 97.88 88 ARG A O 1
ATOM 676 N N . GLU A 1 89 ? -3.269 4.590 -12.646 1.00 97.81 89 GLU A N 1
ATOM 677 C CA . GLU A 1 89 ? -2.791 5.534 -13.658 1.00 97.81 89 GLU A CA 1
ATOM 678 C C . GLU A 1 89 ? -1.310 5.872 -13.477 1.00 97.81 89 GLU A C 1
ATOM 680 O O . GLU A 1 89 ? -0.531 5.764 -14.433 1.00 97.81 89 GLU A O 1
ATOM 685 N N . ASN A 1 90 ? -0.906 6.194 -12.248 1.00 96.81 90 ASN A N 1
ATOM 686 C CA . ASN A 1 90 ? 0.492 6.450 -11.923 1.00 96.81 90 ASN A CA 1
ATOM 687 C C . ASN A 1 90 ? 1.368 5.209 -12.136 1.00 96.81 90 ASN A C 1
ATOM 689 O O . ASN A 1 90 ? 2.458 5.324 -12.697 1.00 96.81 90 ASN A O 1
ATOM 693 N N . GLY A 1 91 ? 0.885 4.019 -11.771 1.00 96.19 91 GLY A N 1
ATOM 694 C CA . GLY A 1 91 ? 1.578 2.752 -11.994 1.00 96.19 91 GLY A CA 1
ATOM 695 C C . GLY A 1 91 ? 1.884 2.523 -13.474 1.00 96.19 91 GLY A C 1
ATOM 696 O O . GLY A 1 91 ? 3.038 2.296 -13.847 1.00 96.19 91 GLY A O 1
ATOM 697 N N . ARG A 1 92 ? 0.889 2.724 -14.351 1.00 96.94 92 ARG A N 1
ATOM 698 C CA . ARG A 1 92 ? 1.084 2.672 -15.812 1.00 96.94 92 ARG A CA 1
ATOM 699 C C . ARG A 1 92 ? 2.117 3.689 -16.302 1.00 96.94 92 ARG A C 1
ATOM 701 O O . ARG A 1 92 ? 2.897 3.378 -17.200 1.00 96.94 92 ARG A O 1
ATOM 708 N N . ALA A 1 93 ? 2.126 4.906 -15.756 1.00 96.69 93 ALA A N 1
ATOM 709 C CA . ALA A 1 93 ? 3.107 5.925 -16.128 1.00 96.69 93 ALA A CA 1
ATOM 710 C C . ALA A 1 93 ? 4.537 5.538 -15.708 1.00 96.69 93 ALA A C 1
A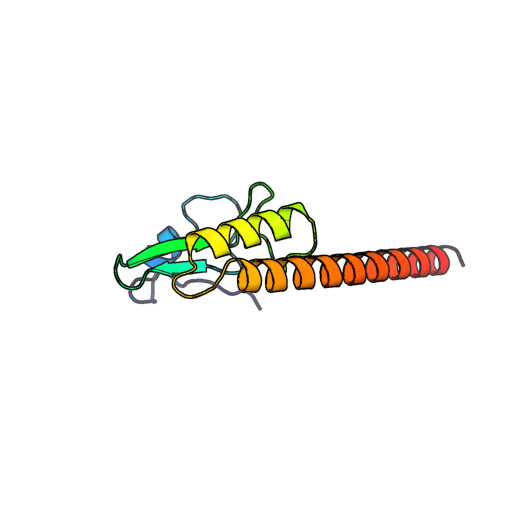TOM 712 O O . ALA A 1 93 ? 5.468 5.681 -16.503 1.00 96.69 93 ALA A O 1
ATOM 713 N N . ILE A 1 94 ? 4.701 4.996 -14.499 1.00 95.94 94 ILE A N 1
ATOM 714 C CA . ILE A 1 94 ? 5.990 4.535 -13.968 1.00 95.94 94 ILE A CA 1
ATOM 715 C C . ILE A 1 94 ? 6.543 3.378 -14.803 1.00 95.94 94 ILE A C 1
ATOM 717 O O . ILE A 1 94 ? 7.713 3.414 -15.186 1.00 95.94 94 ILE A O 1
ATOM 721 N N . GLU A 1 95 ? 5.721 2.378 -15.122 1.00 94.94 95 GLU A N 1
ATOM 722 C CA . GLU A 1 95 ? 6.156 1.231 -15.928 1.00 94.94 95 GLU A CA 1
ATOM 723 C C . GLU A 1 95 ? 6.570 1.652 -17.344 1.00 94.94 95 GLU A C 1
ATOM 725 O O . GLU A 1 95 ? 7.646 1.274 -17.810 1.00 94.94 95 GLU A O 1
ATOM 730 N N . ARG A 1 96 ? 5.812 2.553 -17.989 1.00 96.56 96 ARG A N 1
ATOM 731 C CA . ARG A 1 96 ? 6.221 3.139 -19.280 1.00 96.56 96 ARG A CA 1
ATOM 732 C C . ARG A 1 96 ? 7.586 3.827 -19.193 1.00 96.56 96 ARG A C 1
ATOM 734 O O . ARG A 1 96 ? 8.449 3.590 -20.039 1.00 96.56 96 ARG A O 1
ATOM 741 N N . ALA A 1 97 ? 7.812 4.636 -18.157 1.00 96.12 97 ALA A N 1
ATOM 742 C CA . ALA A 1 97 ? 9.087 5.325 -17.966 1.00 96.12 97 ALA A CA 1
ATOM 743 C C . ALA A 1 97 ? 10.255 4.344 -17.729 1.00 96.12 97 ALA A C 1
ATOM 745 O O . ALA A 1 97 ? 11.356 4.546 -18.253 1.00 96.12 97 ALA A O 1
ATOM 746 N N . ARG A 1 98 ? 10.023 3.259 -16.975 1.00 94.69 98 ARG A N 1
ATOM 747 C CA . ARG A 1 98 ? 11.007 2.186 -16.742 1.00 94.69 98 ARG A CA 1
ATOM 748 C C . ARG A 1 98 ? 11.375 1.465 -18.035 1.00 94.69 98 ARG A C 1
ATOM 750 O O . ARG A 1 98 ? 12.565 1.267 -18.298 1.00 94.69 98 ARG A O 1
ATOM 757 N N . ASP A 1 99 ? 10.390 1.131 -18.861 1.00 96.25 99 ASP A N 1
ATOM 758 C CA . ASP A 1 99 ? 10.608 0.487 -20.157 1.00 96.25 99 ASP A CA 1
ATOM 759 C C . ASP A 1 99 ? 11.424 1.366 -21.109 1.00 96.25 99 ASP A C 1
ATOM 761 O O . ASP A 1 99 ? 12.373 0.899 -21.749 1.00 96.25 99 ASP A O 1
ATOM 765 N N . GLU A 1 100 ? 11.101 2.657 -21.186 1.00 97.06 100 GLU A N 1
ATOM 766 C CA . GLU A 1 100 ? 11.861 3.621 -21.980 1.00 97.06 100 GLU A CA 1
ATOM 767 C C . GLU A 1 100 ? 13.307 3.759 -21.492 1.00 97.06 100 GLU A C 1
ATOM 769 O O . GLU A 1 100 ? 14.242 3.744 -22.301 1.00 97.06 100 GLU A O 1
ATOM 774 N N . ALA A 1 101 ? 13.516 3.854 -20.176 1.00 96.00 101 ALA A N 1
ATOM 775 C CA . ALA A 1 101 ? 14.848 3.923 -19.584 1.00 96.00 101 ALA A CA 1
ATOM 776 C C . ALA A 1 101 ? 15.664 2.656 -19.887 1.00 96.00 101 ALA A C 1
ATOM 778 O O . ALA A 1 101 ? 16.831 2.748 -20.282 1.00 96.00 101 ALA A O 1
ATOM 779 N N . ARG A 1 102 ? 15.040 1.475 -19.783 1.00 95.50 102 ARG A N 1
ATOM 780 C CA . ARG A 1 102 ? 15.665 0.187 -20.106 1.00 95.50 102 ARG A CA 1
ATOM 781 C C . ARG A 1 102 ? 16.069 0.110 -21.579 1.00 95.50 102 ARG A C 1
ATOM 783 O O . ARG A 1 102 ? 17.193 -0.298 -21.874 1.00 95.50 102 ARG A O 1
ATOM 790 N N . LYS A 1 103 ? 15.202 0.552 -22.501 1.00 95.38 103 LYS A N 1
ATOM 791 C CA . LYS A 1 103 ? 15.505 0.632 -23.944 1.00 95.38 103 LYS A CA 1
ATOM 792 C C . LYS A 1 103 ? 16.689 1.564 -24.218 1.00 95.38 103 LYS A C 1
ATOM 794 O O . LYS A 1 103 ? 17.642 1.151 -24.878 1.00 95.38 103 LYS A O 1
ATOM 799 N N . LYS A 1 104 ? 16.684 2.780 -23.658 1.00 94.38 104 LYS A N 1
ATOM 800 C CA . LYS A 1 104 ? 17.790 3.752 -23.796 1.00 94.38 104 LYS A CA 1
ATOM 801 C C . LYS A 1 104 ? 19.115 3.182 -23.278 1.00 94.38 104 LYS A C 1
ATOM 803 O O . LYS A 1 104 ? 20.149 3.321 -23.930 1.00 94.38 104 LYS A O 1
ATOM 808 N N . GLN A 1 105 ? 19.089 2.494 -22.137 1.00 92.56 105 GLN A N 1
ATOM 809 C CA . GLN A 1 105 ? 20.283 1.881 -21.557 1.00 92.56 105 GLN A CA 1
ATOM 810 C C . GLN A 1 105 ? 20.815 0.714 -22.405 1.00 92.56 105 GLN A C 1
AT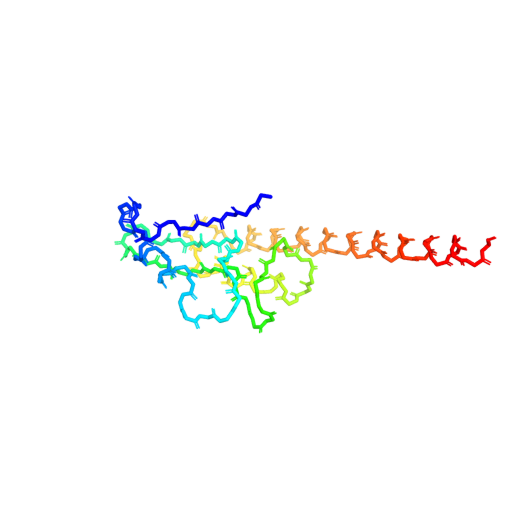OM 812 O O . GLN A 1 105 ? 22.029 0.562 -22.532 1.00 92.56 105 GLN A O 1
ATOM 817 N N . ALA A 1 106 ? 19.933 -0.085 -23.015 1.00 92.12 106 ALA A N 1
ATOM 818 C CA . ALA A 1 106 ? 20.325 -1.167 -23.916 1.00 92.12 106 ALA A CA 1
ATOM 819 C C . ALA A 1 106 ? 20.988 -0.648 -25.202 1.00 92.12 106 ALA A C 1
ATOM 821 O O . ALA A 1 106 ? 21.980 -1.228 -25.638 1.00 92.12 106 ALA A O 1
ATOM 822 N N . VAL A 1 107 ? 20.488 0.456 -25.770 1.00 93.12 107 VAL A N 1
ATOM 823 C CA . VAL A 1 107 ? 21.107 1.123 -26.930 1.00 93.12 107 VAL A CA 1
ATOM 824 C C . VAL A 1 107 ? 22.499 1.647 -26.569 1.00 93.12 107 VAL A C 1
ATOM 826 O O . VAL A 1 107 ? 23.459 1.331 -27.262 1.00 93.12 107 VAL A O 1
ATOM 829 N N . ARG A 1 108 ? 22.640 2.351 -25.436 1.00 90.19 108 ARG A N 1
ATOM 830 C CA . ARG A 1 108 ? 23.935 2.879 -24.965 1.00 90.19 108 ARG A CA 1
ATOM 831 C C . ARG A 1 108 ? 24.986 1.793 -24.701 1.00 90.19 108 ARG A C 1
ATOM 833 O O . ARG A 1 108 ? 26.167 2.073 -24.797 1.00 90.19 108 ARG A O 1
ATOM 840 N N . ARG A 1 109 ? 24.588 0.578 -24.314 1.00 87.19 109 ARG A N 1
ATOM 841 C CA . ARG A 1 109 ? 25.531 -0.534 -24.073 1.00 87.19 109 ARG A CA 1
ATOM 842 C C . ARG A 1 109 ? 26.019 -1.218 -25.358 1.00 87.19 109 ARG A C 1
ATOM 844 O O . ARG A 1 109 ? 26.899 -2.066 -25.266 1.00 87.19 109 ARG A O 1
ATOM 851 N N . ARG A 1 110 ? 25.409 -0.924 -26.513 1.00 79.88 110 ARG A N 1
ATOM 852 C CA . ARG A 1 110 ? 25.707 -1.552 -27.814 1.00 79.88 110 ARG A CA 1
ATOM 853 C C . ARG A 1 110 ? 26.458 -0.640 -28.791 1.00 79.88 110 ARG A C 1
ATOM 855 O O . ARG A 1 110 ? 26.895 -1.147 -29.818 1.00 79.88 110 ARG A O 1
ATOM 862 N N . GLY A 1 111 ? 26.550 0.658 -28.506 1.00 65.88 111 GLY A N 1
ATOM 863 C CA . GLY A 1 111 ? 27.367 1.628 -29.245 1.00 65.88 111 GLY A CA 1
ATOM 864 C C . GLY A 1 111 ? 28.576 2.031 -28.424 1.00 65.88 111 GLY A C 1
ATOM 865 O O . GLY A 1 111 ? 29.608 2.334 -29.050 1.00 65.88 111 GLY A O 1
#

Radius of gyration: 18.08 Å; chains: 1; bounding box: 44×21×55 Å

Secondary structure (DSSP, 8-state):
------TTTSTTHHHHHHHHHTT-SSSS-S-EEEETTTTEEEEESEETTEE--S--SHHHHHHHHHHHHHH-SS--HHHHHHHHHHHHHHHHHHHHHHHHHHHHHHHHTT-

pLDDT: mean 88.49, std 9.73, range [46.28, 98.31]

Sequence (111 aa):
MIVKIDIEKMKHGKLIADLLCQKRGGGIPWFSILDPVQLEMVAHGTGPGGNVGFPVTEAEVDHFATCLQKARRHMSEEDAAFIVDALRENGRAIERARDEARKKQAVRRRG